Protein AF-A0A955YHP9-F1 (afdb_monomer)

Nearest PDB structures (foldseek):
  4chm-assembly2_B  TM=2.507E-01  e=5.306E-01  Toxoplasma gondii ME49
  4au4-assembly1_A  TM=4.489E-01  e=5.398E+00  Canis lupus familiaris
  4au4-assembly5_E  TM=4.496E-01  e=6.483E+00  Canis lupus familiaris
  4au4-assembly3_C  TM=4.435E-01  e=6.891E+00  Canis lupus familiaris

Structure (mmCIF, N/CA/C/O backbone):
data_AF-A0A955YHP9-F1
#
_entry.id   AF-A0A955YHP9-F1
#
loop_
_atom_site.group_PDB
_atom_site.id
_atom_site.type_symbol
_atom_site.label_atom_id
_atom_site.label_alt_id
_atom_site.label_comp_id
_atom_site.label_asym_id
_atom_site.label_entity_id
_atom_site.label_seq_id
_atom_site.pdbx_PDB_ins_code
_atom_site.Cartn_x
_atom_site.Cartn_y
_atom_site.Cartn_z
_atom_site.occupancy
_atom_site.B_iso_or_equiv
_atom_site.auth_seq_id
_atom_site.auth_comp_id
_atom_site.auth_asym_id
_atom_site.auth_atom_id
_atom_site.pdbx_PDB_model_num
ATOM 1 N N . MET A 1 1 ? -28.122 -15.176 9.835 1.00 48.56 1 MET A N 1
ATOM 2 C CA . MET A 1 1 ? -27.601 -14.536 8.607 1.00 48.56 1 MET A CA 1
ATOM 3 C C . MET A 1 1 ? -26.088 -14.676 8.615 1.00 48.56 1 MET A C 1
ATOM 5 O O . MET A 1 1 ? -25.482 -14.252 9.587 1.00 48.56 1 MET A O 1
ATOM 9 N N . LYS A 1 2 ? -25.481 -15.334 7.619 1.00 41.56 2 LYS A N 1
ATOM 10 C CA . LY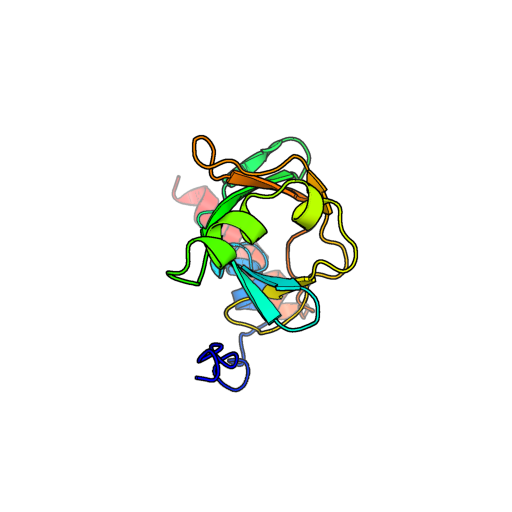S A 1 2 ? -24.016 -15.339 7.469 1.00 41.56 2 LYS A CA 1
ATOM 11 C C . LYS A 1 2 ? -23.627 -14.072 6.694 1.00 41.56 2 LYS A C 1
ATOM 13 O O . LYS A 1 2 ? -24.281 -13.819 5.682 1.00 41.56 2 LYS A O 1
ATOM 18 N N . PRO A 1 3 ? -22.645 -13.272 7.145 1.00 54.53 3 PRO A N 1
ATOM 19 C CA . PRO A 1 3 ? -22.179 -12.131 6.369 1.00 54.53 3 PRO A CA 1
ATOM 20 C C . PRO A 1 3 ? -21.636 -12.635 5.029 1.00 54.53 3 PRO A C 1
ATOM 22 O O . PRO A 1 3 ? -20.860 -13.591 4.984 1.00 54.53 3 PRO A O 1
ATOM 25 N N . ASN A 1 4 ? -22.096 -12.019 3.941 1.00 52.84 4 ASN A N 1
ATOM 26 C CA . ASN A 1 4 ? -21.589 -12.253 2.596 1.00 52.84 4 ASN A CA 1
ATOM 27 C C . ASN A 1 4 ? -20.201 -11.604 2.509 1.00 52.84 4 ASN A C 1
ATOM 29 O O . ASN A 1 4 ? -20.071 -10.457 2.094 1.00 52.84 4 ASN A O 1
ATOM 33 N N . VAL A 1 5 ? -19.180 -12.291 3.027 1.00 59.34 5 VAL A N 1
ATOM 34 C CA . VAL A 1 5 ? -17.795 -11.832 2.912 1.00 59.34 5 VAL A CA 1
ATOM 35 C C . VAL A 1 5 ? -17.411 -11.970 1.440 1.00 59.34 5 VAL A C 1
ATOM 37 O O . VAL A 1 5 ? -17.512 -13.084 0.912 1.00 59.34 5 VAL A O 1
ATOM 40 N N . PRO A 1 6 ? -16.992 -10.887 0.760 1.00 51.44 6 PRO A N 1
ATOM 41 C CA . PRO A 1 6 ? -16.512 -10.988 -0.605 1.00 51.44 6 PRO A CA 1
ATOM 42 C C . PRO A 1 6 ? -15.320 -11.943 -0.611 1.00 51.44 6 PRO A C 1
ATOM 44 O O . PRO A 1 6 ? -14.246 -11.647 -0.092 1.00 51.44 6 PRO A O 1
ATOM 47 N N . THR A 1 7 ? -15.543 -13.139 -1.150 1.00 56.03 7 THR A N 1
ATOM 48 C CA . THR A 1 7 ? -14.471 -14.091 -1.424 1.00 56.03 7 THR A CA 1
ATOM 49 C C . THR A 1 7 ? -13.631 -13.449 -2.519 1.00 56.03 7 THR A C 1
ATOM 51 O O . THR A 1 7 ? -14.188 -13.076 -3.552 1.00 56.03 7 THR A O 1
ATOM 54 N N . ALA A 1 8 ? -12.335 -13.241 -2.266 1.00 54.41 8 ALA A N 1
ATOM 55 C CA . ALA A 1 8 ? -11.441 -12.554 -3.195 1.00 54.41 8 ALA A CA 1
ATOM 56 C C . ALA A 1 8 ? -11.632 -13.111 -4.624 1.00 54.41 8 ALA A C 1
ATOM 58 O O . ALA A 1 8 ? -11.518 -14.327 -4.820 1.00 54.41 8 ALA A O 1
ATOM 59 N N . PRO A 1 9 ? -11.998 -12.274 -5.612 1.00 54.69 9 PRO A N 1
ATOM 60 C CA . PRO A 1 9 ? -12.343 -12.763 -6.931 1.00 54.69 9 PRO A CA 1
ATOM 61 C C . PRO A 1 9 ? -11.090 -13.203 -7.692 1.00 54.69 9 PRO A C 1
ATOM 63 O O . PRO A 1 9 ? -10.117 -12.463 -7.772 1.00 54.69 9 PRO A O 1
ATOM 66 N N . HIS A 1 10 ? -11.226 -14.376 -8.313 1.00 49.50 10 HIS A N 1
ATOM 67 C CA . HIS A 1 10 ? -10.576 -14.855 -9.535 1.00 49.50 10 HIS A CA 1
ATOM 68 C C . HIS A 1 10 ? -9.048 -15.016 -9.566 1.00 49.50 10 HIS A C 1
ATOM 70 O O . HIS A 1 10 ? -8.269 -14.218 -9.063 1.00 49.50 10 HIS A O 1
ATOM 76 N N . SER A 1 11 ? -8.636 -16.105 -10.223 1.00 58.78 11 SER A N 1
ATOM 77 C CA . SER A 1 11 ? -7.255 -16.446 -10.552 1.00 58.78 11 SER A CA 1
ATOM 78 C C . SER A 1 11 ? -6.442 -15.206 -10.945 1.00 58.78 11 SER A C 1
ATOM 80 O O . SER A 1 11 ? -6.913 -14.433 -11.786 1.00 58.78 11 SER A O 1
ATOM 82 N N . PRO A 1 12 ? -5.238 -15.015 -10.376 1.00 66.50 12 PRO A N 1
ATOM 83 C CA . PRO A 1 12 ? -4.443 -13.821 -10.615 1.00 66.50 12 PRO A CA 1
ATOM 84 C C . PRO A 1 12 ? -4.237 -13.619 -12.114 1.00 66.50 12 PRO A C 1
ATOM 86 O O . PRO A 1 12 ? -3.873 -14.548 -12.845 1.00 66.50 12 PRO A O 1
ATOM 89 N N . THR A 1 13 ? -4.495 -12.398 -12.586 1.00 76.19 13 THR A N 1
ATOM 90 C CA . THR A 1 13 ? -4.234 -12.060 -13.985 1.00 76.19 13 THR A CA 1
ATOM 91 C C . THR A 1 13 ? -2.732 -12.168 -14.201 1.00 76.19 13 THR A C 1
ATOM 93 O O . THR A 1 13 ? -1.945 -11.623 -13.427 1.00 76.19 13 THR A O 1
ATOM 96 N N . ARG A 1 14 ? -2.305 -12.879 -15.249 1.00 85.44 14 ARG A N 1
ATOM 97 C CA . ARG A 1 14 ? -0.881 -13.008 -15.569 1.00 85.44 14 ARG A CA 1
ATOM 98 C C . ARG A 1 14 ? -0.352 -11.670 -16.093 1.00 85.44 14 ARG A C 1
ATOM 100 O O . ARG A 1 14 ? -0.375 -11.418 -17.293 1.00 85.44 14 ARG A O 1
ATOM 107 N N . VAL A 1 15 ? 0.111 -10.814 -15.189 1.00 92.00 15 VAL A N 1
ATOM 108 C CA . VAL A 1 15 ? 0.764 -9.541 -15.519 1.00 92.00 15 VAL A CA 1
ATOM 109 C C . VAL A 1 15 ? 2.243 -9.796 -15.802 1.00 92.00 15 VAL A C 1
ATOM 111 O O . VAL A 1 15 ? 2.902 -10.539 -15.072 1.00 92.00 15 VAL A O 1
ATOM 114 N N . SER A 1 16 ? 2.785 -9.202 -16.868 1.00 92.69 16 SER A N 1
ATOM 115 C CA . SER A 1 16 ? 4.209 -9.355 -17.174 1.00 92.69 16 SER A CA 1
ATOM 116 C C . SER A 1 16 ? 5.087 -8.607 -16.152 1.00 92.69 16 SER A C 1
ATOM 118 O O . SER A 1 16 ? 4.681 -7.552 -15.652 1.00 92.69 16 SER A O 1
ATOM 120 N N . PRO A 1 17 ? 6.319 -9.076 -15.868 1.00 93.25 17 PRO A N 1
ATOM 121 C CA . PRO A 1 17 ? 7.268 -8.357 -15.011 1.00 93.25 17 PRO A CA 1
ATOM 122 C C . PRO A 1 17 ? 7.489 -6.900 -15.447 1.00 93.25 17 PRO A C 1
ATOM 124 O O . PRO A 1 17 ? 7.562 -5.990 -14.615 1.00 93.25 17 PRO A O 1
ATOM 127 N N . ARG A 1 18 ? 7.538 -6.658 -16.762 1.00 93.06 18 ARG A N 1
ATOM 128 C CA . ARG A 1 18 ? 7.652 -5.317 -17.346 1.00 93.06 18 ARG A CA 1
ATOM 129 C C . ARG A 1 18 ? 6.455 -4.423 -17.023 1.00 93.06 18 ARG A C 1
ATOM 131 O O . ARG A 1 18 ? 6.657 -3.242 -16.744 1.00 93.06 18 ARG A O 1
ATOM 138 N N . ASP A 1 19 ? 5.235 -4.947 -17.081 1.00 93.94 19 ASP A N 1
ATOM 139 C CA . ASP A 1 19 ? 4.030 -4.157 -16.804 1.00 93.94 19 ASP A CA 1
ATOM 140 C C . ASP A 1 19 ? 3.920 -3.816 -15.318 1.00 93.94 19 ASP A C 1
ATOM 142 O O . ASP A 1 19 ? 3.591 -2.679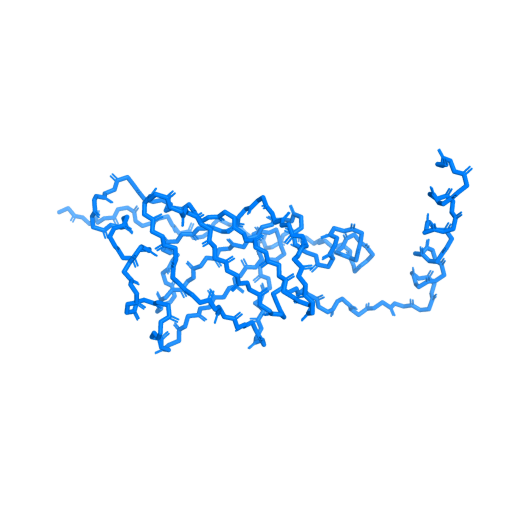 -14.987 1.00 93.94 19 ASP A O 1
ATOM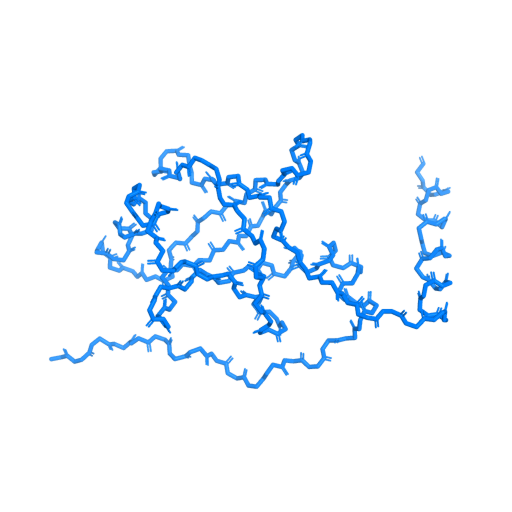 146 N N . ILE A 1 20 ? 4.327 -4.729 -14.428 1.00 94.81 20 ILE A N 1
ATOM 147 C CA . ILE A 1 20 ? 4.475 -4.434 -12.994 1.00 94.81 20 ILE A CA 1
ATOM 148 C C . ILE A 1 20 ? 5.450 -3.268 -12.788 1.00 94.81 20 ILE A C 1
ATOM 150 O O . ILE A 1 20 ? 5.139 -2.324 -12.063 1.00 94.81 20 ILE A O 1
ATOM 154 N N . ALA A 1 21 ? 6.618 -3.299 -13.439 1.00 94.12 21 ALA A N 1
ATOM 155 C CA . ALA A 1 21 ? 7.615 -2.236 -13.316 1.00 94.12 21 ALA A CA 1
ATOM 156 C C . ALA A 1 21 ? 7.099 -0.881 -13.834 1.00 94.12 21 ALA A C 1
ATOM 158 O O . ALA A 1 21 ? 7.341 0.148 -13.203 1.00 94.12 21 ALA A O 1
ATOM 159 N N . LYS A 1 22 ? 6.356 -0.872 -14.949 1.00 94.00 22 LYS A N 1
ATOM 160 C CA . LYS A 1 22 ? 5.720 0.342 -15.491 1.00 94.00 22 LYS A CA 1
ATOM 161 C C . LYS A 1 22 ? 4.619 0.892 -14.589 1.00 94.00 22 LYS A C 1
ATOM 163 O O . LYS A 1 22 ? 4.474 2.108 -14.535 1.00 94.00 22 LYS A O 1
ATOM 168 N N . ALA A 1 23 ? 3.891 0.019 -13.894 1.00 95.06 23 ALA A N 1
ATOM 169 C CA . ALA A 1 23 ? 2.835 0.352 -12.939 1.00 95.06 23 ALA A CA 1
ATOM 17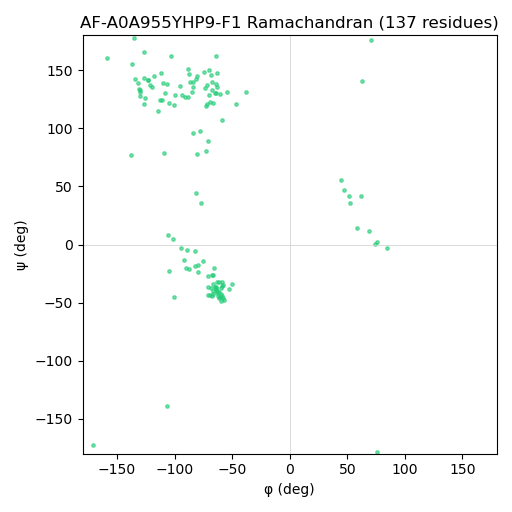0 C C . ALA A 1 23 ? 3.393 0.827 -11.582 1.00 95.06 23 ALA A C 1
ATOM 172 O O . ALA A 1 23 ? 2.893 0.464 -10.512 1.00 95.06 23 ALA A O 1
ATOM 173 N N . SER A 1 24 ? 4.515 1.550 -11.619 1.00 95.56 24 SER A N 1
ATOM 174 C CA . SER A 1 24 ? 5.260 1.998 -10.442 1.00 95.56 24 SER A CA 1
ATOM 175 C C . SER A 1 24 ? 5.575 0.859 -9.468 1.00 95.56 24 SER A C 1
ATOM 177 O O . SER A 1 24 ? 5.470 1.024 -8.253 1.00 95.56 24 SER A O 1
ATOM 179 N N . TYR A 1 25 ? 5.969 -0.306 -9.996 1.00 96.12 25 TYR A N 1
ATOM 180 C CA . TYR A 1 25 ? 6.193 -1.543 -9.234 1.00 96.12 25 TYR A CA 1
ATOM 181 C C . TYR A 1 25 ? 4.924 -2.060 -8.534 1.00 96.12 25 TYR A C 1
ATOM 183 O O . TYR A 1 25 ? 4.957 -2.486 -7.382 1.00 96.12 25 TYR A O 1
ATOM 191 N N . GLY A 1 26 ? 3.788 -2.001 -9.228 1.00 96.44 26 GLY A N 1
ATOM 192 C CA . GLY A 1 26 ? 2.484 -2.469 -8.752 1.00 96.44 26 GLY A CA 1
ATOM 193 C C . GLY A 1 26 ? 1.696 -1.467 -7.905 1.00 96.44 26 GLY A C 1
ATOM 194 O O . GLY A 1 26 ? 0.558 -1.761 -7.551 1.00 96.44 26 GLY A O 1
ATOM 195 N N . ARG A 1 27 ? 2.244 -0.283 -7.601 1.00 97.25 27 ARG A N 1
ATOM 196 C CA . ARG A 1 27 ? 1.529 0.745 -6.822 1.00 97.25 27 ARG A CA 1
ATOM 197 C C . ARG A 1 27 ? 0.297 1.279 -7.549 1.00 97.25 27 ARG A C 1
ATOM 199 O O . ARG A 1 27 ? -0.727 1.494 -6.908 1.00 97.25 27 ARG A O 1
ATOM 206 N N . ASP A 1 28 ? 0.370 1.415 -8.875 1.00 97.44 28 ASP A N 1
ATOM 207 C CA . ASP A 1 28 ? -0.746 1.911 -9.696 1.00 97.44 28 ASP A CA 1
ATOM 208 C C . ASP A 1 28 ? -1.950 0.950 -9.683 1.00 97.44 28 ASP A C 1
ATOM 210 O O . ASP A 1 28 ? -3.074 1.355 -9.965 1.00 97.44 28 ASP A O 1
ATOM 214 N N . PHE A 1 29 ? -1.734 -0.322 -9.336 1.00 97.06 29 PHE A N 1
ATOM 215 C CA . PHE A 1 29 ? -2.796 -1.327 -9.236 1.00 97.06 29 PHE A CA 1
ATOM 216 C C . PHE A 1 29 ? -3.588 -1.238 -7.924 1.00 97.06 29 PHE A C 1
ATOM 218 O O . PHE A 1 29 ? -4.686 -1.787 -7.827 1.00 97.06 29 PHE A O 1
ATOM 225 N N . GLY A 1 30 ? -3.045 -0.555 -6.914 1.00 97.50 30 GLY A N 1
ATOM 226 C CA . GLY A 1 30 ? -3.581 -0.554 -5.558 1.00 97.50 30 GLY A CA 1
ATOM 227 C C . GLY A 1 30 ? -3.396 -1.889 -4.827 1.00 97.50 30 GLY A C 1
ATOM 228 O O . GLY A 1 30 ? -2.911 -2.887 -5.373 1.00 97.50 30 GLY A O 1
ATOM 229 N N . TRP A 1 31 ? -3.801 -1.899 -3.560 1.00 98.25 31 TRP A N 1
ATOM 230 C CA . TRP A 1 31 ? -3.582 -3.024 -2.648 1.00 98.25 31 TRP A CA 1
ATOM 231 C C . TRP A 1 31 ? -4.845 -3.351 -1.866 1.00 98.25 31 TRP A C 1
ATOM 233 O O . TRP A 1 31 ? -5.573 -2.454 -1.471 1.00 98.25 31 TRP A O 1
ATOM 243 N N . PHE A 1 32 ? -5.101 -4.626 -1.623 1.00 97.62 32 PHE A N 1
ATOM 244 C CA . PHE A 1 32 ? -6.017 -5.084 -0.593 1.00 97.62 32 PHE A CA 1
ATOM 245 C C . PHE A 1 32 ? -5.288 -5.147 0.742 1.00 97.62 32 PHE A C 1
ATOM 247 O O . PHE A 1 32 ? -4.129 -5.559 0.805 1.00 97.62 32 PHE A O 1
ATOM 254 N N . MET A 1 33 ? -5.983 -4.740 1.797 1.00 95.94 33 MET A N 1
ATOM 255 C CA . MET A 1 33 ? -5.550 -4.879 3.177 1.00 95.94 33 MET A CA 1
ATOM 256 C C . MET A 1 33 ? -6.267 -6.082 3.788 1.00 95.94 33 MET A C 1
ATOM 258 O O . MET A 1 33 ? -7.498 -6.120 3.823 1.00 95.94 33 MET A O 1
ATOM 262 N N . GLU A 1 34 ? -5.498 -7.063 4.246 1.00 95.00 34 GLU A N 1
ATOM 263 C CA . GLU A 1 34 ? -5.980 -8.344 4.759 1.00 95.00 34 GLU A CA 1
ATOM 264 C C . GLU A 1 34 ? -5.556 -8.544 6.214 1.00 95.00 34 GLU A C 1
ATOM 266 O O . GLU A 1 34 ? -4.394 -8.338 6.569 1.00 95.00 34 GLU A O 1
ATOM 271 N N . ARG A 1 35 ? -6.490 -9.010 7.044 1.00 90.75 35 ARG A N 1
ATOM 272 C CA . ARG A 1 35 ? -6.250 -9.428 8.427 1.00 90.75 35 ARG A CA 1
ATOM 273 C C . ARG A 1 35 ? -6.864 -10.802 8.636 1.00 90.75 35 ARG A C 1
ATOM 275 O O . ARG A 1 35 ? -8.023 -1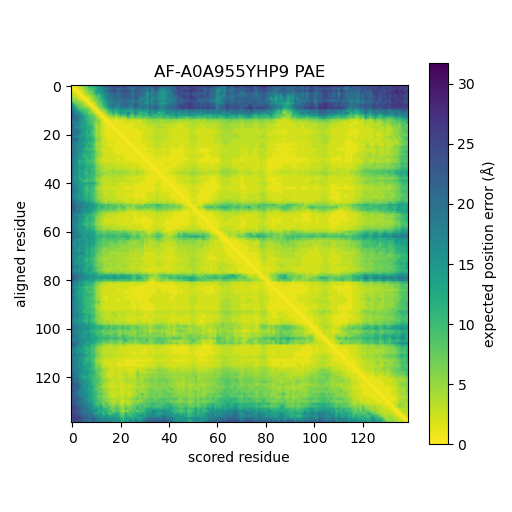1.010 8.291 1.00 90.75 35 ARG A O 1
ATOM 282 N N . ASP A 1 36 ? -6.073 -11.745 9.142 1.00 90.00 36 ASP A N 1
ATOM 283 C CA . ASP A 1 36 ? -6.499 -13.137 9.356 1.00 90.00 36 ASP A CA 1
ATOM 284 C C . ASP A 1 36 ? -7.120 -13.783 8.096 1.00 90.00 36 ASP A C 1
ATOM 286 O O . ASP A 1 36 ? -8.081 -14.547 8.158 1.00 90.00 36 ASP A O 1
ATOM 290 N N . GLY A 1 37 ? -6.583 -13.434 6.918 1.00 89.81 37 GLY A N 1
ATOM 291 C CA . GLY A 1 37 ? -7.073 -13.898 5.614 1.00 89.81 37 GLY A CA 1
ATOM 292 C C . GLY A 1 37 ? -8.368 -13.232 5.130 1.00 89.81 37 GLY A C 1
ATOM 293 O O . GLY A 1 37 ? -8.863 -13.578 4.058 1.00 89.81 37 GLY A O 1
ATOM 294 N N . VAL A 1 38 ? -8.917 -12.274 5.881 1.00 91.25 38 VAL A N 1
ATOM 295 C CA . VAL A 1 38 ? -10.113 -11.508 5.518 1.00 91.25 38 VAL A CA 1
ATOM 296 C C . VAL A 1 38 ? -9.702 -10.151 4.964 1.00 91.25 38 VAL A C 1
ATOM 298 O O . VAL A 1 38 ? -8.957 -9.411 5.605 1.00 91.25 38 VAL A O 1
ATOM 301 N N . VAL A 1 39 ? -10.216 -9.795 3.785 1.00 94.00 39 VAL A N 1
ATOM 302 C CA . VAL A 1 39 ? -10.015 -8.455 3.224 1.00 94.00 39 VAL A CA 1
ATOM 303 C C . VAL A 1 39 ? -10.858 -7.454 4.012 1.00 94.00 39 VAL A C 1
ATOM 305 O O . VAL A 1 39 ? -12.083 -7.559 4.051 1.00 94.00 39 VAL A O 1
ATOM 308 N N . ILE A 1 40 ? -10.200 -6.478 4.630 1.00 93.12 40 ILE A N 1
ATOM 309 C CA . ILE A 1 40 ? -10.842 -5.453 5.463 1.00 93.12 40 ILE A CA 1
ATOM 310 C C . ILE A 1 40 ? -10.926 -4.092 4.763 1.00 93.12 40 ILE A C 1
ATOM 312 O O . ILE A 1 40 ? -11.804 -3.293 5.076 1.00 93.12 40 ILE A O 1
ATOM 316 N N . GLY A 1 41 ? -10.074 -3.832 3.769 1.00 95.12 41 GLY A N 1
ATOM 317 C CA . GLY A 1 41 ? -10.085 -2.581 3.013 1.00 95.12 41 GLY A CA 1
ATOM 318 C C . GLY A 1 41 ? -9.168 -2.615 1.797 1.00 95.12 41 GLY A C 1
ATOM 319 O O . GLY A 1 41 ? -8.597 -3.654 1.455 1.00 95.12 41 GLY A O 1
ATOM 320 N N . GLN A 1 42 ? -9.012 -1.465 1.151 1.00 97.06 42 GLN A N 1
ATOM 321 C CA . GLN A 1 42 ? -8.102 -1.278 0.030 1.00 97.06 42 GLN A CA 1
ATOM 322 C C . GLN A 1 42 ? -7.324 0.039 0.119 1.00 97.06 42 GLN A C 1
ATOM 324 O O . GLN A 1 42 ? -7.758 1.002 0.747 1.00 97.06 42 GLN A O 1
ATOM 329 N N . LEU A 1 43 ? -6.164 0.049 -0.535 1.00 98.00 43 LEU A N 1
ATOM 330 C CA . LEU A 1 43 ? -5.269 1.185 -0.695 1.00 98.00 43 LEU A CA 1
ATOM 331 C C . LEU A 1 43 ? -5.236 1.608 -2.163 1.00 98.00 43 LEU A C 1
ATOM 333 O O . LEU A 1 43 ? -4.930 0.798 -3.046 1.00 98.00 43 LEU A O 1
ATOM 337 N N . THR A 1 44 ? -5.533 2.877 -2.414 1.00 97.50 44 THR A N 1
ATOM 338 C CA . THR A 1 44 ? -5.682 3.481 -3.748 1.00 97.50 44 THR A CA 1
ATOM 339 C C . THR A 1 44 ? -4.962 4.834 -3.810 1.00 97.50 44 THR A C 1
ATOM 341 O O . THR A 1 44 ? -4.354 5.264 -2.828 1.00 97.50 44 THR A O 1
ATO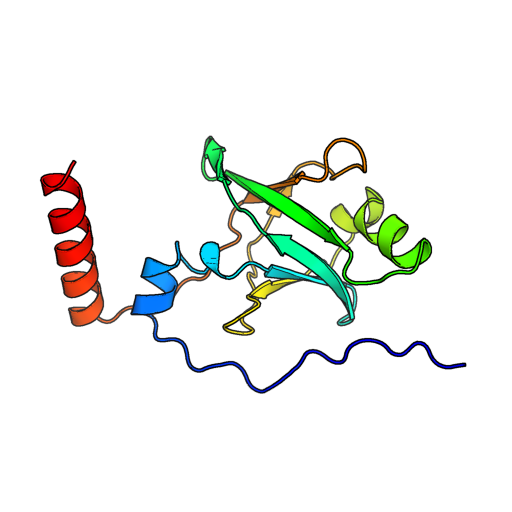M 344 N N . ASP A 1 45 ? -4.981 5.483 -4.984 1.00 96.94 45 ASP A N 1
ATOM 345 C CA . ASP A 1 45 ? -4.482 6.856 -5.200 1.00 96.94 45 ASP A CA 1
ATOM 346 C C . ASP A 1 45 ? -3.126 7.129 -4.526 1.00 96.94 45 ASP A C 1
ATOM 348 O O . ASP A 1 45 ? -2.996 8.011 -3.674 1.00 96.94 45 ASP A O 1
ATOM 352 N N . TRP A 1 46 ? -2.116 6.313 -4.830 1.00 97.69 46 TRP A N 1
ATOM 353 C CA . TRP A 1 46 ? -0.820 6.456 -4.177 1.00 97.69 46 TRP A CA 1
ATOM 354 C C . TRP A 1 46 ? -0.127 7.753 -4.606 1.00 97.69 46 TRP A C 1
ATOM 356 O O . TRP A 1 46 ? -0.233 8.197 -5.750 1.00 97.69 46 TRP A O 1
ATOM 366 N N . ARG A 1 47 ? 0.621 8.357 -3.685 1.00 97.00 47 ARG A N 1
ATOM 367 C CA . ARG A 1 47 ? 1.444 9.542 -3.938 1.00 97.00 47 ARG A CA 1
ATOM 368 C C . ARG A 1 47 ? 2.825 9.313 -3.366 1.00 97.00 47 ARG A C 1
ATOM 370 O O . ARG A 1 47 ? 2.965 8.729 -2.294 1.00 97.00 47 ARG A O 1
ATOM 377 N N . PHE A 1 48 ? 3.844 9.735 -4.103 1.00 95.75 48 PHE A N 1
ATOM 378 C CA . PHE A 1 48 ? 5.201 9.750 -3.579 1.00 95.75 48 PHE A CA 1
ATOM 379 C C . PHE A 1 48 ? 5.305 10.847 -2.517 1.00 95.75 48 PHE A C 1
ATOM 381 O O . PHE A 1 48 ? 4.911 11.980 -2.780 1.00 95.75 48 PHE A O 1
ATOM 388 N N . GLU A 1 49 ? 5.816 10.492 -1.344 1.00 94.06 49 GLU A N 1
ATOM 389 C CA . GLU A 1 49 ? 6.145 11.437 -0.276 1.00 94.06 49 GLU A CA 1
ATOM 390 C C . GLU A 1 49 ? 7.677 11.572 -0.220 1.00 94.06 49 GLU A C 1
ATOM 392 O O . GLU A 1 49 ? 8.328 11.614 -1.260 1.00 94.06 49 GLU A O 1
ATOM 397 N N . ASP A 1 50 ? 8.289 11.621 0.960 1.00 90.88 50 ASP A N 1
ATOM 398 C CA . ASP A 1 50 ? 9.745 11.701 1.111 1.00 90.88 50 ASP A CA 1
ATOM 399 C C . ASP A 1 50 ? 10.371 10.348 1.504 1.00 90.88 50 ASP A C 1
ATOM 401 O O . ASP A 1 50 ? 9.688 9.444 1.976 1.00 90.88 50 ASP A O 1
ATOM 405 N N . MET A 1 51 ? 11.684 10.183 1.322 1.00 87.25 51 MET A N 1
ATOM 406 C CA . MET A 1 51 ? 12.491 9.076 1.857 1.00 87.25 51 MET A CA 1
ATOM 407 C C . MET A 1 51 ? 11.879 7.676 1.661 1.00 87.25 51 MET A C 1
ATOM 409 O O . MET A 1 51 ? 11.871 6.846 2.574 1.00 87.25 51 MET A O 1
ATOM 413 N N . PHE A 1 52 ? 11.404 7.389 0.446 1.00 87.62 52 PHE A N 1
ATOM 414 C CA . PHE A 1 52 ? 10.784 6.108 0.064 1.00 87.62 52 PHE A CA 1
ATOM 415 C C . PHE A 1 52 ? 9.415 5.824 0.701 1.00 87.62 52 PHE A C 1
ATOM 417 O O . PHE A 1 52 ? 8.918 4.698 0.592 1.00 87.62 52 PHE A O 1
ATOM 424 N N . TRP A 1 53 ? 8.800 6.820 1.334 1.00 95.12 53 TRP A N 1
ATOM 425 C CA . TRP A 1 53 ? 7.410 6.767 1.755 1.00 95.12 53 TRP A CA 1
ATOM 426 C C . TRP A 1 53 ? 6.482 7.082 0.588 1.00 95.12 53 TRP A C 1
ATOM 428 O O . TRP A 1 53 ? 6.782 7.880 -0.304 1.00 95.12 53 TRP A O 1
ATOM 438 N N . CYS A 1 54 ? 5.337 6.418 0.582 1.00 97.25 54 CYS A N 1
ATOM 439 C CA . CYS A 1 54 ? 4.229 6.738 -0.299 1.00 97.25 54 CYS A CA 1
ATOM 440 C C . CYS A 1 54 ? 2.961 6.842 0.543 1.00 97.25 54 CYS A C 1
ATOM 442 O O . CYS A 1 54 ? 2.702 5.951 1.353 1.00 97.25 54 CYS A O 1
ATOM 444 N N . SER A 1 55 ? 2.165 7.889 0.348 1.00 97.56 55 SER A N 1
ATOM 445 C CA . SER A 1 55 ? 0.847 7.983 0.968 1.00 97.56 55 SER A CA 1
ATOM 446 C C . SER A 1 55 ? -0.184 7.298 0.081 1.00 97.56 55 SER A C 1
ATOM 448 O O . SER A 1 55 ? -0.145 7.441 -1.140 1.00 97.56 55 SER A O 1
ATOM 450 N N . TYR A 1 56 ? -1.120 6.570 0.675 1.00 98.12 56 TYR A N 1
ATOM 451 C CA . TYR A 1 56 ? -2.227 5.913 -0.023 1.00 98.12 56 TYR A CA 1
ATOM 452 C C . TYR A 1 56 ? -3.545 6.385 0.557 1.00 98.12 56 TYR A C 1
ATOM 454 O O . TYR A 1 56 ? -3.636 6.531 1.772 1.00 98.12 56 TYR A O 1
ATOM 462 N N . ALA A 1 57 ? -4.558 6.579 -0.285 1.00 97.25 57 ALA A N 1
ATOM 463 C CA . ALA A 1 57 ? -5.935 6.661 0.183 1.00 97.25 57 ALA A CA 1
ATOM 464 C C . ALA A 1 57 ? -6.376 5.297 0.725 1.00 97.25 57 ALA A C 1
ATOM 466 O O . ALA A 1 57 ? -6.023 4.2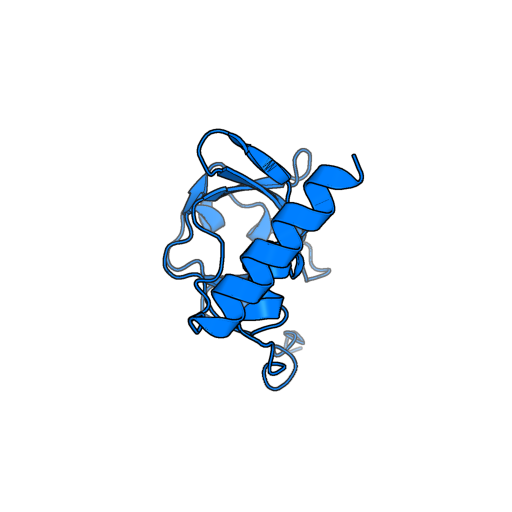60 0.162 1.00 97.25 57 ALA A O 1
ATOM 467 N N . VAL A 1 58 ? -7.113 5.309 1.830 1.00 96.88 58 VAL A N 1
ATOM 468 C CA . VAL A 1 58 ? -7.625 4.121 2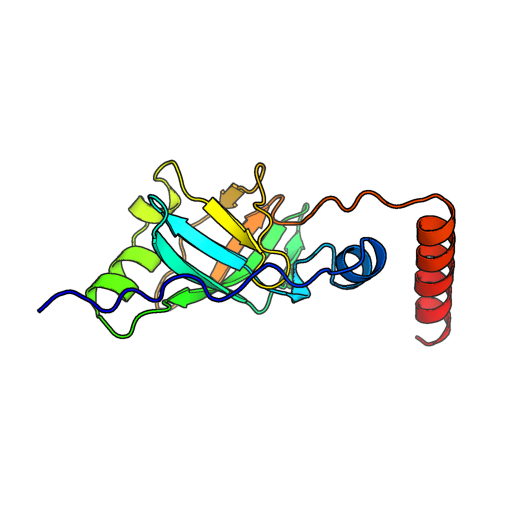.512 1.00 96.88 58 VAL A CA 1
ATOM 469 C C . VAL A 1 58 ? -9.133 4.086 2.341 1.00 96.88 58 VAL A C 1
ATOM 471 O O . VAL A 1 58 ? -9.828 5.028 2.711 1.00 96.88 58 VAL A O 1
ATOM 474 N N . GLU A 1 59 ? -9.636 2.983 1.802 1.00 94.81 59 GLU A N 1
ATOM 475 C CA . GLU A 1 59 ? -11.058 2.786 1.545 1.00 94.81 59 GLU A CA 1
ATOM 476 C C . GLU A 1 59 ? -11.518 1.466 2.187 1.00 94.81 59 GLU A C 1
ATOM 478 O O . GLU A 1 59 ? -10.990 0.398 1.854 1.00 94.81 59 GLU A O 1
ATOM 483 N N . PRO A 1 60 ? -12.493 1.492 3.110 1.00 93.81 60 PRO A N 1
ATOM 484 C CA . PRO A 1 60 ? -13.148 0.281 3.593 1.00 93.81 60 PRO A CA 1
ATOM 485 C C . PRO A 1 60 ? -13.900 -0.399 2.444 1.00 93.81 60 PRO A C 1
ATOM 487 O O . PRO A 1 60 ? -14.560 0.272 1.657 1.00 93.81 60 PRO A O 1
ATOM 490 N N . LEU A 1 61 ? -13.828 -1.729 2.346 1.00 88.88 61 LEU A N 1
ATOM 491 C CA . LEU A 1 61 ? -14.539 -2.482 1.296 1.00 88.88 61 LEU A CA 1
ATOM 492 C C . LEU A 1 61 ? -15.961 -2.898 1.684 1.00 88.88 61 LEU A C 1
ATOM 494 O O . LEU A 1 61 ? -16.665 -3.509 0.884 1.00 88.88 61 LEU A O 1
AT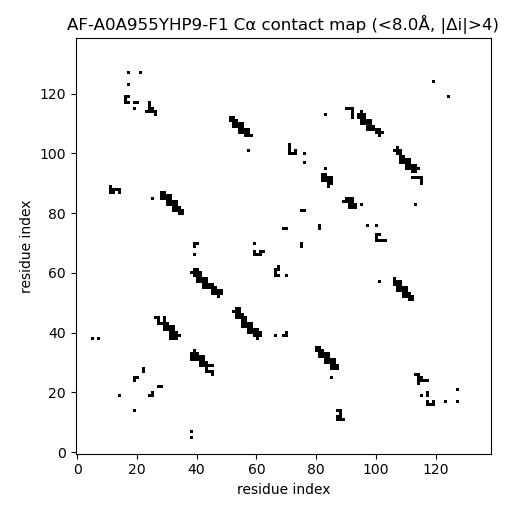OM 498 N N . GLY A 1 62 ? -16.360 -2.624 2.919 1.00 82.50 62 GLY A N 1
ATOM 499 C CA . GLY A 1 62 ? -17.644 -3.027 3.452 1.00 82.50 62 GLY A CA 1
ATOM 500 C C . GLY A 1 62 ? -18.510 -1.841 3.843 1.00 82.50 62 GLY A C 1
ATOM 501 O O . GLY A 1 62 ? -18.001 -0.840 4.344 1.00 82.50 62 GLY A O 1
ATOM 502 N N . ASP A 1 63 ? -19.820 -1.991 3.654 1.00 79.69 63 ASP A N 1
ATOM 503 C CA . ASP A 1 63 ? -20.810 -0.951 3.958 1.00 79.69 63 ASP A CA 1
ATOM 504 C C . ASP A 1 63 ? -21.209 -0.912 5.441 1.00 79.69 63 ASP A C 1
ATOM 506 O O . ASP A 1 63 ? -21.967 -0.038 5.861 1.00 79.69 63 ASP A O 1
ATOM 510 N N . THR A 1 64 ? -20.726 -1.861 6.250 1.00 84.88 64 THR A N 1
ATOM 511 C CA . THR A 1 64 ? -21.041 -1.886 7.682 1.00 84.88 64 THR A CA 1
ATOM 512 C C . THR A 1 64 ? -20.151 -0.924 8.460 1.00 84.88 64 THR A C 1
ATOM 514 O O . THR A 1 64 ? -18.952 -0.783 8.203 1.00 84.88 64 THR A O 1
ATOM 517 N N . GLU A 1 65 ? -20.748 -0.280 9.456 1.00 86.38 65 GLU A N 1
ATOM 518 C CA . GLU A 1 65 ? -20.056 0.611 10.383 1.00 86.38 65 GLU A CA 1
ATOM 519 C C . GLU A 1 65 ? -18.915 -0.122 11.108 1.00 86.38 65 GLU A C 1
ATOM 521 O O . GLU A 1 65 ? -17.837 0.428 11.319 1.00 86.38 65 GLU A O 1
ATOM 526 N N . GLU A 1 66 ? -19.103 -1.405 11.413 1.00 85.69 66 GLU A N 1
ATOM 527 C CA . GLU A 1 66 ? -18.089 -2.265 12.013 1.00 85.69 66 GLU A CA 1
ATOM 528 C C . GLU A 1 66 ? -16.860 -2.427 11.108 1.00 85.69 66 GLU A C 1
ATOM 530 O O . GLU A 1 66 ? -15.731 -2.309 11.583 1.00 85.69 66 GLU A O 1
ATOM 535 N N . GLN A 1 67 ? -17.045 -2.644 9.801 1.00 84.19 67 GLN A N 1
ATOM 536 C CA . GLN A 1 67 ? -15.933 -2.769 8.850 1.00 84.19 67 GLN A CA 1
ATOM 537 C C . GLN A 1 67 ? -15.167 -1.453 8.695 1.00 84.19 67 GLN A C 1
ATOM 539 O O . GLN A 1 67 ? -13.934 -1.456 8.671 1.00 84.19 67 GLN A O 1
ATOM 544 N N . ARG A 1 68 ? -15.879 -0.321 8.655 1.00 89.50 68 ARG A N 1
ATOM 545 C CA . ARG A 1 68 ? -15.260 1.012 8.635 1.00 89.50 68 ARG A CA 1
ATOM 546 C C . ARG A 1 68 ? -14.438 1.262 9.896 1.00 89.50 68 ARG A C 1
ATOM 548 O O . ARG A 1 68 ? -13.287 1.681 9.795 1.00 89.50 68 ARG A O 1
ATOM 555 N N . ARG A 1 69 ? -14.994 0.946 11.070 1.00 90.69 69 ARG A N 1
ATOM 556 C CA . ARG A 1 69 ? -14.296 1.080 12.357 1.00 90.69 69 ARG A CA 1
ATOM 557 C C . ARG A 1 69 ? -13.019 0.262 12.400 1.00 90.69 69 ARG A C 1
ATOM 559 O O . ARG A 1 69 ? -12.003 0.791 12.820 1.00 90.69 69 ARG A O 1
ATOM 566 N N . VAL A 1 70 ? -13.039 -0.982 11.923 1.00 91.50 70 VAL A N 1
ATOM 567 C CA . VAL A 1 70 ? -11.835 -1.827 11.887 1.00 91.50 70 VAL A CA 1
ATOM 568 C C . VAL A 1 70 ? -10.727 -1.185 11.050 1.00 91.50 70 VAL A C 1
ATOM 570 O O . VAL A 1 70 ? -9.574 -1.198 11.469 1.00 91.50 70 VAL A O 1
ATOM 573 N N . VAL A 1 71 ? -11.052 -0.601 9.894 1.00 92.62 71 VAL A N 1
ATOM 574 C CA . VAL A 1 71 ? -10.062 0.035 9.005 1.00 92.62 71 VAL A CA 1
ATOM 575 C C . VAL A 1 71 ? -9.454 1.298 9.613 1.00 92.62 71 VAL A C 1
ATOM 577 O O . VAL A 1 71 ? -8.263 1.540 9.425 1.00 92.62 71 VAL A O 1
ATOM 580 N N . TYR A 1 72 ? -10.240 2.093 10.337 1.00 93.12 72 TYR A N 1
ATOM 581 C CA . TYR A 1 72 ? -9.774 3.344 10.949 1.00 93.12 72 TYR A CA 1
ATOM 582 C C . TYR A 1 72 ? -9.307 3.197 12.403 1.00 93.12 72 TYR A C 1
ATOM 584 O O . TYR A 1 72 ? -8.823 4.163 12.987 1.00 93.12 72 TYR A O 1
ATOM 592 N N . ASP A 1 73 ? -9.415 2.007 12.992 1.00 92.75 73 ASP A N 1
ATOM 593 C CA . ASP A 1 73 ? -8.899 1.727 14.329 1.00 92.75 73 ASP A CA 1
ATOM 594 C C . ASP A 1 73 ? -7.356 1.670 14.310 1.00 92.75 73 ASP A C 1
ATOM 596 O O . ASP A 1 73 ? -6.784 0.815 13.621 1.00 92.75 73 ASP A O 1
ATOM 600 N N . PRO A 1 74 ? -6.655 2.518 15.092 1.00 92.31 74 PRO A N 1
ATOM 601 C CA . PRO A 1 74 ? -5.203 2.443 15.256 1.00 92.31 74 PRO A CA 1
ATOM 602 C C . PRO A 1 74 ? -4.684 1.054 15.614 1.00 92.31 74 PRO A C 1
ATOM 604 O O . PRO A 1 74 ? -3.602 0.671 15.159 1.00 92.31 74 PRO A O 1
ATOM 607 N N . SER A 1 75 ? -5.455 0.278 16.380 1.00 92.12 75 SER A N 1
ATOM 608 C CA . SER A 1 75 ? -5.054 -1.065 16.792 1.00 92.12 75 SER A CA 1
ATOM 609 C C . SER A 1 75 ? -4.895 -2.013 15.600 1.00 92.12 75 SER A C 1
ATOM 611 O O . SER A 1 75 ? -3.997 -2.850 15.606 1.00 92.12 75 SER A O 1
ATOM 613 N N . THR A 1 76 ? -5.685 -1.843 14.535 1.00 91.88 76 THR A N 1
ATOM 614 C CA . THR A 1 76 ? -5.598 -2.661 13.315 1.00 91.88 76 THR A CA 1
ATOM 615 C C . THR A 1 76 ? -4.270 -2.476 12.594 1.00 91.88 76 THR A C 1
ATOM 617 O O . THR A 1 76 ? -3.709 -3.445 12.092 1.00 91.88 76 THR A O 1
ATOM 620 N N . TRP A 1 77 ? -3.745 -1.253 12.573 1.00 91.88 77 TRP A N 1
ATOM 621 C CA . TRP A 1 77 ? -2.493 -0.918 11.887 1.00 91.88 77 TRP A CA 1
ATOM 622 C C . TRP A 1 77 ? -1.250 -1.306 12.682 1.00 91.88 77 TRP A C 1
ATOM 624 O O . TRP A 1 77 ? -0.179 -1.492 12.109 1.00 91.88 77 TRP A O 1
ATOM 634 N N . GLN A 1 78 ? -1.394 -1.424 14.001 1.00 88.25 78 GLN A N 1
ATOM 635 C CA . GLN A 1 78 ? -0.341 -1.881 14.905 1.00 88.25 78 GLN A CA 1
ATOM 636 C C . GLN A 1 78 ? -0.365 -3.403 15.103 1.00 88.25 78 GLN A C 1
ATOM 638 O O . GLN A 1 78 ? 0.638 -3.988 15.513 1.00 88.25 78 GLN A O 1
ATOM 643 N N . ALA A 1 79 ? -1.499 -4.049 14.823 1.00 80.44 79 ALA A N 1
ATOM 644 C CA . ALA A 1 79 ? -1.665 -5.484 14.969 1.00 80.44 79 ALA A CA 1
ATOM 645 C C . ALA A 1 79 ? -0.901 -6.255 13.887 1.00 80.44 79 ALA A C 1
ATOM 647 O O . ALA A 1 79 ? -0.942 -5.935 12.700 1.00 80.44 79 ALA A O 1
ATOM 648 N N . TYR A 1 80 ? -0.252 -7.336 14.315 1.00 78.06 80 TYR A N 1
ATOM 649 C CA . TYR A 1 80 ? 0.357 -8.319 13.431 1.00 78.06 80 TYR A CA 1
ATOM 650 C C . TYR A 1 80 ? -0.487 -9.605 13.437 1.00 78.06 80 TYR A C 1
ATOM 652 O O . TYR A 1 80 ? -0.885 -10.033 14.524 1.00 78.06 80 TYR A O 1
ATOM 660 N N . PRO A 1 81 ? -0.731 -10.255 12.281 1.00 86.38 81 PRO A N 1
ATOM 661 C CA . PRO A 1 81 ? -0.271 -9.893 10.937 1.00 86.38 81 PRO A CA 1
ATOM 662 C C . PRO A 1 81 ? -1.286 -9.045 10.144 1.00 86.38 81 PRO A C 1
ATOM 664 O O . PRO A 1 81 ? -2.433 -9.448 9.951 1.00 86.38 81 PRO A O 1
ATOM 667 N N . LEU A 1 82 ? -0.828 -7.914 9.597 1.00 94.06 82 LEU A N 1
ATOM 668 C CA . LEU A 1 82 ? -1.533 -7.150 8.563 1.00 94.06 82 LEU A CA 1
ATOM 669 C C . LEU A 1 82 ? -0.847 -7.398 7.216 1.00 94.06 82 LEU A C 1
ATOM 671 O O . LEU A 1 82 ? 0.354 -7.177 7.071 1.00 94.06 82 LEU A O 1
ATOM 675 N N . THR A 1 83 ? -1.595 -7.900 6.238 1.00 96.25 83 THR A N 1
ATOM 676 C CA . THR A 1 83 ? -1.073 -8.304 4.927 1.00 96.25 83 THR A CA 1
ATOM 677 C C . THR A 1 83 ? -1.552 -7.349 3.843 1.00 96.25 83 THR A C 1
ATOM 679 O O . THR A 1 83 ? -2.720 -6.970 3.815 1.00 96.25 83 THR A O 1
ATOM 682 N N . PHE A 1 84 ? -0.664 -6.996 2.913 1.00 97.25 84 PHE A N 1
ATOM 683 C CA . PHE A 1 84 ? -1.009 -6.171 1.757 1.00 97.25 84 PHE A CA 1
ATOM 684 C C . PHE A 1 84 ? -0.856 -6.972 0.470 1.00 97.25 84 PHE A C 1
ATOM 686 O O . PHE A 1 84 ? 0.256 -7.361 0.100 1.00 97.25 84 PHE A O 1
ATOM 693 N N . ARG A 1 85 ? -1.971 -7.211 -0.220 1.00 97.56 85 ARG A N 1
ATOM 694 C CA . ARG A 1 85 ? -2.023 -7.996 -1.456 1.00 97.56 85 ARG A CA 1
ATOM 695 C C . ARG A 1 85 ? -2.278 -7.099 -2.654 1.00 97.56 85 ARG A C 1
ATOM 697 O O . ARG A 1 85 ? -3.200 -6.295 -2.639 1.00 97.56 85 ARG A O 1
ATOM 704 N N . ASN A 1 86 ? -1.490 -7.225 -3.710 1.00 97.62 86 ASN A N 1
ATOM 705 C CA . ASN A 1 86 ? -1.706 -6.454 -4.922 1.00 97.62 86 ASN A CA 1
ATOM 706 C C . ASN A 1 86 ? -3.037 -6.854 -5.571 1.00 97.62 86 ASN A C 1
ATOM 708 O O . ASN A 1 86 ? -3.294 -8.041 -5.779 1.00 97.62 86 ASN A O 1
ATOM 712 N N . ARG A 1 87 ? -3.872 -5.871 -5.921 1.00 95.94 87 ARG A N 1
ATOM 713 C CA . ARG A 1 87 ? -5.235 -6.131 -6.416 1.00 95.94 87 ARG A CA 1
ATOM 714 C C . ARG A 1 87 ? -5.274 -6.831 -7.771 1.00 95.94 87 ARG A C 1
ATOM 716 O O . ARG A 1 87 ? -6.259 -7.493 -8.076 1.00 95.94 87 ARG A O 1
ATOM 723 N N . VAL A 1 88 ? -4.233 -6.664 -8.585 1.00 95.75 88 VAL A N 1
ATOM 724 C CA . VAL A 1 88 ? -4.191 -7.199 -9.953 1.00 95.75 88 VAL A CA 1
ATOM 725 C C . VAL A 1 88 ? -3.378 -8.489 -10.015 1.00 95.75 88 VAL A C 1
ATOM 727 O O . VAL A 1 88 ? -3.817 -9.455 -10.640 1.00 95.75 88 VAL A O 1
ATOM 730 N N . THR A 1 89 ? -2.203 -8.526 -9.380 1.00 94.25 89 THR A N 1
ATOM 731 C CA . THR A 1 89 ? -1.323 -9.706 -9.452 1.00 94.25 89 THR A CA 1
ATOM 732 C C . THR A 1 89 ? -1.630 -10.756 -8.389 1.00 94.25 89 THR A C 1
ATOM 734 O O . THR A 1 89 ? -1.251 -11.910 -8.555 1.00 94.25 89 THR A O 1
ATOM 737 N N . GLY A 1 90 ? -2.302 -10.382 -7.295 1.00 95.06 90 GLY A N 1
ATOM 738 C CA . GLY A 1 90 ? -2.541 -11.262 -6.150 1.00 95.06 90 GLY A CA 1
ATOM 739 C C . GLY A 1 90 ? -1.310 -11.505 -5.265 1.00 95.06 90 GLY A C 1
ATOM 740 O O . GLY A 1 90 ? -1.422 -12.213 -4.260 1.00 95.06 90 GLY A O 1
ATOM 741 N N . ASP A 1 91 ? -0.158 -10.914 -5.597 1.00 95.38 91 ASP A N 1
ATOM 742 C CA . ASP A 1 91 ? 1.086 -11.054 -4.837 1.00 95.38 91 ASP A CA 1
ATOM 743 C C . ASP A 1 91 ? 1.054 -10.247 -3.537 1.00 95.38 91 ASP A C 1
ATOM 745 O O . ASP A 1 91 ? 0.474 -9.163 -3.472 1.00 95.38 91 ASP A O 1
ATOM 749 N N . VAL A 1 92 ? 1.732 -10.744 -2.505 1.00 96.50 92 VAL A N 1
ATOM 750 C CA . VAL A 1 92 ? 1.837 -10.073 -1.202 1.00 96.50 92 VAL A CA 1
ATOM 751 C C . VAL A 1 92 ? 3.124 -9.255 -1.112 1.00 96.50 92 VAL A C 1
ATOM 753 O O . VAL A 1 92 ? 4.204 -9.739 -1.454 1.00 96.50 92 VAL A O 1
ATOM 756 N N . ALA A 1 93 ? 3.030 -8.032 -0.590 1.00 96.44 93 ALA A N 1
ATOM 757 C CA . ALA A 1 93 ? 4.194 -7.235 -0.213 1.00 96.44 93 ALA A CA 1
ATOM 758 C C . ALA A 1 93 ? 4.669 -7.618 1.200 1.00 96.44 93 ALA A C 1
ATOM 760 O O . ALA A 1 93 ? 4.148 -7.118 2.194 1.00 96.44 93 ALA A O 1
ATOM 761 N N . THR A 1 94 ? 5.663 -8.505 1.288 1.00 94.19 94 THR A N 1
ATOM 762 C CA . THR A 1 94 ? 6.160 -9.069 2.562 1.00 94.19 94 THR A CA 1
ATOM 763 C C . THR A 1 94 ? 6.864 -8.065 3.466 1.00 94.19 94 THR A C 1
ATOM 765 O O . THR A 1 94 ? 6.896 -8.250 4.676 1.00 94.19 94 THR A O 1
ATOM 768 N N . ASP A 1 95 ? 7.433 -7.014 2.876 1.00 93.94 95 ASP A N 1
ATOM 769 C CA . ASP A 1 95 ? 8.309 -6.072 3.578 1.00 93.94 95 ASP A CA 1
ATOM 770 C C . ASP A 1 95 ? 7.601 -4.735 3.854 1.00 93.94 95 ASP A C 1
ATOM 772 O O . ASP A 1 95 ? 8.244 -3.767 4.259 1.00 93.94 95 ASP A O 1
ATOM 776 N N . ALA A 1 96 ? 6.291 -4.653 3.586 1.00 95.44 96 ALA A N 1
ATOM 777 C CA . ALA A 1 96 ? 5.521 -3.423 3.705 1.00 95.44 96 ALA A CA 1
ATOM 778 C C . ALA A 1 96 ? 5.395 -2.973 5.168 1.00 95.44 96 ALA A C 1
ATOM 780 O O . ALA A 1 96 ? 5.052 -3.755 6.052 1.00 95.44 96 ALA A O 1
ATOM 781 N N . ILE A 1 97 ? 5.638 -1.685 5.408 1.00 93.94 97 ILE A N 1
ATOM 782 C CA . ILE A 1 97 ? 5.567 -1.065 6.734 1.00 93.94 97 ILE A CA 1
ATOM 783 C C . ILE A 1 97 ? 4.623 0.130 6.656 1.00 93.94 97 ILE A C 1
ATOM 785 O O . ILE A 1 97 ? 4.828 1.020 5.830 1.00 93.94 97 ILE A O 1
ATOM 789 N N . ALA A 1 98 ? 3.618 0.163 7.527 1.00 94.44 98 ALA A N 1
ATOM 790 C CA . ALA A 1 98 ? 2.749 1.319 7.703 1.00 94.44 98 ALA A CA 1
ATOM 791 C C . ALA A 1 98 ? 3.333 2.298 8.733 1.00 94.44 98 ALA A C 1
ATOM 793 O O . ALA A 1 98 ? 3.971 1.895 9.706 1.00 94.44 98 ALA A O 1
ATOM 794 N N . SER A 1 99 ? 3.102 3.591 8.528 1.00 92.81 99 SER A N 1
ATOM 795 C CA . SER A 1 99 ? 3.364 4.647 9.500 1.00 92.81 99 SER A CA 1
ATOM 796 C C . SER A 1 99 ? 2.149 5.554 9.627 1.00 92.81 99 SER A C 1
ATOM 798 O O . SER A 1 99 ? 1.561 5.987 8.632 1.00 92.81 99 SER A O 1
ATOM 800 N N . GLY A 1 100 ? 1.801 5.845 10.879 1.00 88.19 100 GLY A N 1
ATOM 801 C CA . GLY A 1 100 ? 0.570 6.534 11.230 1.00 88.19 100 GLY A CA 1
ATOM 802 C C . GLY A 1 100 ? -0.657 5.631 11.128 1.00 88.19 100 GLY A C 1
ATOM 803 O O . GLY A 1 100 ? -0.575 4.443 10.817 1.00 88.19 100 GLY A O 1
ATOM 804 N N . THR A 1 101 ? -1.808 6.224 11.412 1.00 90.25 101 THR A N 1
ATOM 805 C CA . THR A 1 101 ? -3.111 5.575 11.293 1.00 90.25 101 THR A CA 1
ATOM 806 C C . THR A 1 101 ? -4.020 6.509 10.503 1.00 90.25 101 THR A C 1
ATOM 808 O O . THR A 1 101 ? -4.075 7.697 10.834 1.00 90.25 101 THR A O 1
ATOM 811 N N . PRO A 1 102 ? -4.721 6.016 9.469 1.00 92.56 102 PRO A N 1
ATOM 812 C CA . PRO A 1 102 ? -5.740 6.811 8.803 1.00 92.56 102 PRO A CA 1
ATOM 813 C C . PRO A 1 102 ? -6.875 7.138 9.780 1.00 92.56 102 PRO A C 1
ATOM 815 O O . PRO A 1 102 ? -7.225 6.341 10.645 1.00 92.56 102 PRO A O 1
ATOM 818 N N . SER A 1 103 ? -7.497 8.295 9.610 1.00 89.06 103 SER A N 1
ATOM 819 C CA . SER A 1 103 ? -8.715 8.675 10.335 1.00 89.06 103 SER A CA 1
ATOM 820 C C . SER A 1 103 ? -9.792 9.090 9.342 1.00 89.06 103 SER A C 1
ATOM 822 O O . SER A 1 103 ? -9.485 9.355 8.181 1.00 89.06 103 SER A O 1
ATOM 824 N N . GLU A 1 104 ? -11.050 9.200 9.772 1.00 82.69 104 GLU A N 1
ATOM 825 C CA . GLU A 1 104 ? -12.130 9.615 8.863 1.00 82.69 104 GLU A CA 1
ATOM 826 C C . GLU A 1 104 ? -11.887 11.000 8.232 1.00 82.69 104 GLU A C 1
ATOM 828 O O . GLU A 1 104 ? -12.245 11.222 7.079 1.00 82.69 104 GLU A O 1
ATOM 833 N N . GLY A 1 105 ? -11.227 11.918 8.951 1.00 85.50 105 GLY A N 1
ATOM 834 C CA . GLY A 1 105 ? -10.852 13.240 8.429 1.00 85.50 105 GLY A CA 1
ATOM 835 C C . GLY A 1 105 ? -9.562 13.254 7.601 1.00 85.50 105 GLY A C 1
ATOM 836 O O . GLY A 1 105 ? -9.327 14.186 6.835 1.00 85.50 105 GLY A O 1
ATOM 837 N N . GLN A 1 106 ? -8.728 12.222 7.733 1.00 87.12 106 GLN A N 1
ATOM 838 C CA . GLN A 1 106 ? -7.483 12.056 6.989 1.00 87.12 106 GLN A CA 1
ATOM 839 C C . GLN A 1 106 ? -7.356 10.588 6.558 1.00 87.12 106 GLN A C 1
ATOM 841 O O . GLN A 1 106 ? -6.604 9.823 7.175 1.00 87.12 106 GLN A O 1
ATOM 846 N N . PRO A 1 107 ? -8.087 10.167 5.507 1.00 93.25 107 PRO A N 1
ATOM 847 C CA . PRO A 1 107 ? -8.192 8.768 5.103 1.00 93.25 107 PRO A CA 1
ATOM 848 C C . PRO A 1 107 ? -6.972 8.352 4.274 1.00 93.25 107 PRO A C 1
ATOM 850 O O . PRO A 1 107 ? -7.100 7.752 3.210 1.00 93.25 107 PRO A O 1
ATOM 853 N N . ARG A 1 108 ? -5.769 8.738 4.710 1.00 96.62 108 ARG A N 1
ATOM 854 C CA . ARG A 1 108 ? -4.515 8.355 4.068 1.00 96.62 108 ARG A CA 1
ATOM 855 C C . ARG A 1 108 ? -3.562 7.738 5.072 1.00 96.62 108 ARG A C 1
ATOM 857 O O . ARG A 1 108 ? -3.480 8.184 6.211 1.00 96.62 108 ARG A O 1
ATOM 864 N N . VAL A 1 109 ? -2.816 6.743 4.615 1.00 96.56 109 VAL A N 1
ATOM 865 C CA . VAL A 1 109 ? -1.763 6.085 5.389 1.00 96.56 109 VAL A CA 1
ATOM 866 C C . VAL A 1 109 ? -0.440 6.178 4.646 1.00 96.56 109 VAL A C 1
ATOM 868 O O . VAL A 1 109 ? -0.401 6.065 3.418 1.00 96.56 109 VAL A O 1
ATOM 871 N N . ASN A 1 110 ? 0.647 6.380 5.385 1.00 96.75 110 ASN A N 1
ATOM 872 C CA . ASN A 1 110 ? 1.985 6.355 4.817 1.00 96.75 110 ASN A CA 1
ATOM 873 C C . ASN A 1 110 ? 2.516 4.929 4.849 1.00 96.75 110 ASN A C 1
ATOM 875 O O . ASN A 1 110 ? 2.550 4.285 5.893 1.00 96.75 110 ASN A O 1
ATOM 879 N N . MET A 1 111 ? 2.961 4.446 3.698 1.00 97.50 111 MET A N 1
ATOM 880 C CA . MET A 1 111 ? 3.495 3.105 3.525 1.00 97.50 111 MET A CA 1
ATOM 881 C C . MET A 1 111 ? 4.921 3.183 3.000 1.00 97.50 111 MET A C 1
ATOM 883 O O . MET A 1 111 ? 5.222 3.931 2.065 1.00 97.50 111 MET A O 1
ATOM 887 N N . ARG A 1 112 ? 5.796 2.352 3.556 1.00 96.00 112 ARG A N 1
ATOM 888 C CA . ARG A 1 112 ? 7.140 2.092 3.047 1.00 96.00 112 ARG A CA 1
ATOM 889 C C . ARG A 1 112 ? 7.212 0.664 2.532 1.00 96.00 112 ARG A C 1
ATOM 891 O O . ARG A 1 112 ? 6.526 -0.217 3.038 1.00 96.00 112 ARG A O 1
ATOM 898 N N . PHE A 1 113 ? 8.027 0.447 1.501 1.00 95.75 113 PHE A N 1
ATOM 899 C CA . PHE A 1 113 ? 8.247 -0.870 0.886 1.00 95.75 113 PHE A CA 1
ATOM 900 C C . PHE A 1 113 ? 6.993 -1.569 0.330 1.00 95.75 113 PHE A C 1
ATOM 902 O O . PHE A 1 113 ? 7.043 -2.739 -0.037 1.00 95.75 113 PHE A O 1
ATOM 909 N N . LEU A 1 114 ? 5.882 -0.839 0.180 1.00 97.00 114 LEU A N 1
ATOM 910 C CA . LEU A 1 114 ? 4.663 -1.345 -0.442 1.00 97.00 114 LEU A CA 1
ATOM 911 C C . LEU A 1 114 ? 4.786 -1.300 -1.974 1.00 97.00 114 LEU A C 1
ATOM 913 O O . LEU A 1 114 ? 4.326 -0.362 -2.629 1.00 97.00 114 LEU A O 1
ATOM 917 N N . TYR A 1 115 ? 5.507 -2.275 -2.525 1.00 96.69 115 TYR A N 1
ATOM 918 C CA . TYR A 1 115 ? 5.707 -2.486 -3.958 1.00 96.69 115 TYR A CA 1
ATOM 919 C C . TYR A 1 115 ? 6.129 -3.927 -4.261 1.00 96.69 115 TYR A C 1
ATOM 921 O O . TYR A 1 115 ? 6.638 -4.646 -3.403 1.00 96.69 115 TYR A O 1
ATOM 929 N N . LEU A 1 116 ? 5.954 -4.344 -5.512 1.00 96.19 116 LEU A N 1
ATOM 930 C CA . LEU A 1 116 ? 6.395 -5.641 -6.014 1.00 96.19 116 LEU A CA 1
ATOM 931 C C . LEU A 1 116 ? 7.838 -5.580 -6.527 1.00 96.19 116 LEU A C 1
ATOM 933 O O . LEU A 1 116 ? 8.300 -4.562 -7.041 1.00 96.19 116 LEU A O 1
ATOM 937 N N . ARG A 1 117 ? 8.549 -6.707 -6.440 1.00 94.62 117 ARG A N 1
ATOM 938 C CA . ARG A 1 117 ? 9.900 -6.882 -6.998 1.00 94.62 117 ARG A CA 1
ATOM 939 C C . ARG A 1 117 ? 9.845 -7.820 -8.211 1.00 94.62 117 ARG A C 1
ATOM 941 O O . ARG A 1 117 ? 10.147 -9.003 -8.062 1.00 94.62 117 ARG A O 1
ATOM 948 N N . PRO A 1 118 ? 9.431 -7.335 -9.398 1.00 92.75 118 PRO A N 1
ATOM 949 C CA . PRO A 1 118 ? 9.360 -8.180 -10.582 1.00 92.75 118 PRO A CA 1
ATOM 950 C C . PRO A 1 118 ? 10.756 -8.678 -10.971 1.00 92.75 118 PRO A C 1
ATOM 952 O O . PRO A 1 118 ? 11.721 -7.912 -11.006 1.00 92.75 118 PRO A O 1
ATOM 955 N N . GLN A 1 119 ? 10.860 -9.964 -11.301 1.00 91.00 119 GLN A N 1
ATOM 956 C CA . GLN A 1 119 ? 12.086 -10.545 -11.842 1.00 91.00 119 GLN A CA 1
ATOM 957 C C . GLN A 1 119 ? 12.199 -10.182 -13.324 1.00 91.00 119 GLN A C 1
ATOM 959 O O . GLN A 1 119 ? 11.564 -10.799 -14.174 1.00 91.00 119 GLN A O 1
ATOM 964 N N . LEU A 1 120 ? 12.976 -9.139 -13.622 1.00 90.56 120 LEU A N 1
ATOM 965 C CA . LEU A 1 120 ? 13.165 -8.633 -14.981 1.00 90.56 120 LEU A CA 1
ATOM 966 C C . LEU A 1 120 ? 14.359 -9.304 -15.664 1.00 90.56 120 LEU A C 1
ATOM 968 O O . LEU A 1 120 ? 15.493 -9.222 -15.170 1.00 90.56 120 LEU A O 1
ATOM 972 N N . SER A 1 121 ? 14.120 -9.860 -16.850 1.00 92.81 121 SER A N 1
ATOM 973 C CA . SER A 1 121 ? 15.170 -10.289 -17.776 1.00 92.81 121 SER A CA 1
ATOM 974 C C . SER A 1 121 ? 16.011 -9.104 -18.275 1.00 92.81 121 SER A C 1
ATOM 976 O O . SER A 1 121 ? 15.598 -7.943 -18.216 1.00 92.81 121 SER A O 1
ATOM 978 N N . TRP A 1 122 ? 17.204 -9.380 -18.811 1.00 93.00 122 TRP A N 1
ATOM 979 C CA . TRP A 1 122 ? 18.080 -8.340 -19.371 1.00 93.00 122 TRP A CA 1
ATOM 980 C C . TRP A 1 122 ? 17.406 -7.553 -20.511 1.00 93.00 122 TRP A C 1
ATOM 982 O O . TRP A 1 122 ? 17.577 -6.338 -20.613 1.00 93.00 122 TRP A O 1
ATOM 992 N N . TYR A 1 123 ? 16.589 -8.228 -21.326 1.00 91.81 123 TYR A N 1
ATOM 993 C CA . TYR A 1 123 ? 15.856 -7.608 -22.425 1.00 91.81 123 TYR A CA 1
ATOM 994 C C . TYR A 1 123 ? 14.756 -6.667 -21.913 1.00 91.81 123 TYR A C 1
ATOM 996 O O . TYR A 1 123 ? 14.638 -5.536 -22.382 1.00 91.81 123 TYR A O 1
ATOM 1004 N N . GLU A 1 124 ? 13.995 -7.074 -20.893 1.00 91.12 124 GLU A N 1
ATOM 1005 C CA . GLU A 1 124 ? 12.986 -6.208 -20.266 1.00 91.12 124 GLU A CA 1
ATOM 1006 C C . GLU A 1 124 ? 13.618 -4.989 -19.585 1.00 91.12 124 GLU A C 1
ATOM 1008 O O . GLU A 1 124 ? 13.074 -3.886 -19.671 1.00 91.12 124 GLU A O 1
ATOM 1013 N N . ARG A 1 125 ? 14.797 -5.150 -18.965 1.00 90.75 125 ARG A N 1
ATOM 1014 C CA . ARG A 1 125 ? 15.569 -4.031 -18.397 1.00 90.75 125 ARG A CA 1
ATOM 1015 C C . ARG A 1 125 ? 15.961 -3.014 -19.467 1.00 90.75 125 ARG A C 1
ATOM 1017 O O . ARG A 1 125 ? 15.759 -1.819 -19.258 1.00 90.75 125 ARG A O 1
ATOM 1024 N N . LEU A 1 126 ? 16.455 -3.471 -20.622 1.00 91.69 126 LEU A N 1
ATOM 1025 C CA . LEU A 1 126 ? 16.738 -2.595 -21.764 1.00 91.69 126 LEU A CA 1
ATOM 1026 C C . LEU A 1 126 ? 15.473 -1.870 -22.225 1.00 91.69 126 LEU A C 1
ATOM 1028 O O . LEU A 1 126 ? 15.481 -0.652 -22.369 1.00 91.69 126 LEU A O 1
ATOM 1032 N N . GLN A 1 127 ? 14.363 -2.586 -22.410 1.00 89.38 127 GLN A N 1
ATOM 1033 C CA . GLN A 1 127 ? 13.102 -1.971 -22.827 1.00 89.38 127 GLN A CA 1
ATOM 1034 C C . GLN A 1 127 ? 12.594 -0.908 -21.839 1.00 89.38 127 GLN A C 1
ATOM 1036 O O . GLN A 1 127 ? 12.032 0.101 -22.271 1.00 89.38 127 GLN A O 1
ATOM 1041 N N . LEU A 1 128 ? 12.759 -1.121 -20.531 1.00 88.56 128 LEU A N 1
ATOM 1042 C CA . LEU A 1 128 ? 12.414 -0.134 -19.504 1.00 88.56 128 LEU A CA 1
ATOM 1043 C C . LEU A 1 128 ? 13.331 1.088 -19.565 1.00 88.56 128 LEU A C 1
ATOM 1045 O O . LEU A 1 128 ? 12.828 2.207 -19.541 1.00 88.56 128 LEU A O 1
ATOM 1049 N N . TRP A 1 129 ? 14.642 0.885 -19.713 1.00 89.31 129 TRP A N 1
ATOM 1050 C CA . TRP A 1 129 ? 15.612 1.968 -19.888 1.00 89.31 129 TRP A CA 1
ATOM 1051 C C . TRP A 1 129 ? 15.289 2.829 -21.117 1.00 89.31 129 TRP A C 1
ATOM 1053 O O . TRP A 1 129 ? 15.237 4.053 -21.029 1.00 89.31 129 TRP A O 1
ATOM 1063 N N . TRP A 1 130 ? 14.977 2.200 -22.251 1.00 89.00 130 TRP A N 1
ATOM 1064 C CA . TRP A 1 130 ? 14.564 2.910 -23.465 1.00 89.00 130 TRP A CA 1
ATOM 1065 C C . TRP A 1 130 ? 13.281 3.722 -23.255 1.00 89.00 130 TRP A C 1
ATOM 1067 O O . TRP A 1 130 ? 13.165 4.852 -23.731 1.00 89.00 130 TRP A O 1
ATOM 1077 N N . TRP A 1 131 ? 12.309 3.160 -22.536 1.00 85.31 131 TRP A N 1
ATOM 1078 C CA . TRP A 1 131 ? 11.050 3.836 -22.232 1.00 85.31 131 TRP A CA 1
ATOM 1079 C C . TRP A 1 131 ? 11.237 5.044 -21.305 1.00 85.31 131 TRP A C 1
ATOM 1081 O O . TRP A 1 131 ? 10.665 6.101 -21.581 1.00 85.31 131 TRP A O 1
ATOM 1091 N N . THR A 1 132 ? 12.061 4.935 -20.255 1.00 85.38 132 THR A N 1
ATOM 1092 C CA . THR A 1 132 ? 12.337 6.069 -19.357 1.00 85.38 132 THR A CA 1
ATOM 1093 C C . THR A 1 132 ? 13.046 7.208 -20.088 1.00 85.38 132 THR A C 1
ATOM 1095 O O . THR A 1 132 ? 12.683 8.363 -19.884 1.00 85.38 132 THR A O 1
ATOM 1098 N N . HIS A 1 133 ? 13.979 6.897 -20.996 1.00 84.88 133 HIS A N 1
ATOM 1099 C CA . HIS A 1 133 ? 14.718 7.897 -21.779 1.00 84.88 133 HIS A CA 1
ATOM 1100 C C . HIS A 1 133 ? 13.876 8.600 -22.846 1.00 84.88 133 HIS A C 1
ATOM 1102 O O . HIS A 1 133 ? 14.175 9.735 -23.215 1.00 84.88 133 HIS A O 1
ATOM 1108 N N . ARG A 1 134 ? 12.828 7.952 -23.369 1.00 85.75 134 ARG A N 1
ATOM 1109 C CA . ARG A 1 134 ? 11.890 8.619 -24.286 1.00 85.75 134 ARG A CA 1
ATOM 1110 C C . ARG A 1 134 ? 11.021 9.643 -23.561 1.00 85.75 134 ARG A C 1
ATOM 1112 O O . ARG A 1 134 ? 10.896 10.760 -24.044 1.00 85.75 134 ARG A O 1
ATOM 1119 N N . ARG A 1 135 ? 10.496 9.306 -22.377 1.00 78.12 135 ARG A N 1
ATOM 1120 C CA . ARG A 1 135 ? 9.634 10.216 -21.598 1.00 78.12 135 ARG A CA 1
ATOM 1121 C C . ARG A 1 135 ? 10.321 11.512 -21.173 1.00 78.12 135 ARG A C 1
ATOM 1123 O O . ARG A 1 135 ? 9.654 12.532 -21.066 1.00 78.12 135 ARG A O 1
ATOM 1130 N N . THR A 1 136 ? 11.626 11.489 -20.919 1.00 72.88 136 THR A N 1
ATOM 1131 C CA . THR A 1 136 ? 12.386 12.692 -20.544 1.00 72.88 136 THR A CA 1
ATOM 1132 C C . THR A 1 136 ? 12.664 13.638 -21.708 1.00 72.88 136 THR A C 1
ATOM 1134 O O . THR A 1 136 ? 13.051 14.768 -21.453 1.00 72.88 136 THR A O 1
ATOM 1137 N N . ARG A 1 137 ? 12.477 13.215 -22.965 1.00 70.94 137 ARG A N 1
ATOM 1138 C CA . ARG A 1 137 ? 12.670 14.077 -24.147 1.00 70.94 137 ARG A CA 1
ATOM 1139 C C . ARG A 1 137 ? 11.403 14.802 -24.603 1.00 70.94 137 ARG A C 1
ATOM 1141 O O . ARG A 1 137 ? 11.494 15.689 -25.439 1.00 70.94 137 ARG A O 1
ATOM 1148 N N . GLU A 1 138 ? 10.245 14.398 -24.093 1.00 66.88 138 GLU A N 1
ATOM 1149 C CA . GLU A 1 138 ? 8.931 14.957 -24.448 1.00 66.88 138 GLU A CA 1
ATOM 1150 C C . GLU A 1 138 ? 8.396 15.937 -23.385 1.00 66.88 138 GLU A C 1
ATOM 1152 O O . GLU A 1 138 ? 7.266 16.407 -23.495 1.00 66.88 138 GLU A O 1
ATOM 1157 N N . ARG A 1 139 ? 9.192 16.231 -22.352 1.00 52.91 139 ARG A N 1
ATOM 1158 C CA . ARG A 1 139 ? 8.929 17.253 -21.331 1.00 52.91 139 ARG A CA 1
ATOM 1159 C C . ARG A 1 139 ? 9.932 18.383 -21.470 1.00 52.91 139 ARG A C 1
ATOM 1161 O O . ARG A 1 139 ? 9.511 19.533 -21.240 1.00 52.91 139 ARG A O 1
#

Foldseek 3Di:
DDPPQPDQDDDADPDALLNCVVCVQLVQQWKFKDDPNGGLWTWHDWADDPDQKIKTAIGGPDPDPVSVCCQQPPCNLVDPPIWIARSRGRDTQPPKHWDDGAHPVRRMIIIHSPHHDRDDDPVSVVVVVVVVVVVVVVD

pLDDT: mean 88.27, std 12.47, range [41.56, 98.25]

Mean predicted aligned error: 6.48 Å

Radius of gyration: 16.68 Å; Cα contacts (8 Å, |Δi|>4): 224; chains: 1; bounding box: 46×34×41 Å

Solvent-accessible surface area (backbone atoms only — not comparable to full-atom values): 7985 Å² total; per-residue (Å²): 135,81,82,85,68,82,70,84,78,73,82,56,51,89,70,52,42,64,56,34,53,72,31,67,21,38,43,75,58,20,30,34,34,26,47,92,89,40,78,46,27,34,36,37,80,66,40,84,62,63,96,72,31,28,36,23,36,56,44,54,75,47,94,48,69,68,41,40,47,51,62,45,34,58,66,53,74,71,42,83,70,65,44,41,27,30,66,52,58,61,49,68,34,88,69,46,43,78,46,80,62,31,35,96,92,46,44,43,34,37,31,29,58,66,44,58,84,60,81,66,52,73,66,51,49,52,54,48,54,54,51,58,60,52,59,68,74,79,111

Secondary structure (DSSP, 8-state):
------PPPSS-----HHHHHHTTTTGGG-EEEEETTEEEEEEEEEEE-STTEEEEEEEES-SSHHHHHHHH-HHHHHSS-EEEEETTT--B-TT-EEES--BTTB-EEEEES-S------HHHHHHHHHHHHHHTT--

Sequence (139 aa):
MKPNVPTAPHSPTRVSPRDIAKASYGRDFGWFMERDGVVIGQLTDWRFEDMFWCSYAVEPLGDTEEQRRVVYDPSTWQAYPLTFRNRVTGDVATDAIASGTPSEGQPRVNMRFLYLRPQLSWYERLQLWWWTHRRTRER